Protein AF-A0A5N9IFV4-F1 (afdb_monomer_lite)

Foldseek 3Di:
DDADDDADDAEAEDAAEYEYEDYAEYEYQHEYEYEAYAEYEYQHEYEYEHYAEYEYQDEYEYENYQEYEYCHYYYYNDDHDYDNDQWDWDDPDVQWIWIDGNPDTDTTRGDDDDDDDD

Secondary structure (DSSP, 8-state):
--EEEESS-SEEEESSEEEESSSSEEEESSEEEESSSSEEEESSEEEESSSSEEEESSEEEESS-SEEEESSEEEESS---EEE-SEEEEEEETTEEEEEESS-EEEEE-S---PPP-

Sequence (118 aa):
MSTSYHANGKTMWSLDKAYHNNGKTAWSLGKAYHSNGKTAWSLGKAYHPNGKTAWSLGKAYHANGKTAYSLGKGYHDNGRSMGSIDSIELQLGEGIRLVCGKFDQALYVYGKSVLGSA

Radius of gyration: 14.16 Å; chains: 1; bounding box: 45×24×32 Å

Structure (mmCIF, N/CA/C/O backbone):
data_AF-A0A5N9IFV4-F1
#
_entry.id   AF-A0A5N9IFV4-F1
#
loop_
_atom_site.group_PDB
_atom_site.id
_atom_site.type_symbol
_atom_site.label_atom_id
_atom_site.label_alt_id
_atom_site.label_comp_id
_atom_site.label_asym_id
_atom_site.label_entity_id
_atom_site.label_seq_id
_atom_site.pdbx_PDB_ins_code
_atom_site.Cartn_x
_atom_site.Cartn_y
_atom_site.Cartn_z
_atom_site.occupancy
_atom_site.B_iso_or_equiv
_atom_site.auth_seq_id
_atom_site.auth_comp_id
_atom_site.auth_asym_id
_atom_site.auth_atom_id
_atom_site.pdbx_PDB_model_num
ATOM 1 N N . MET A 1 1 ? -15.353 -9.522 -6.386 1.00 52.84 1 MET A N 1
ATOM 2 C CA . MET A 1 1 ? -14.091 -8.933 -5.880 1.00 52.84 1 MET A CA 1
ATOM 3 C C . MET A 1 1 ? -13.929 -7.552 -6.499 1.00 52.84 1 MET A C 1
ATOM 5 O O . MET A 1 1 ? -14.059 -7.447 -7.713 1.00 52.84 1 MET A O 1
ATOM 9 N N . SER A 1 2 ? -13.729 -6.501 -5.700 1.00 68.50 2 SER A N 1
ATOM 10 C CA . SER A 1 2 ? -13.628 -5.120 -6.192 1.00 68.50 2 SER A CA 1
ATOM 11 C C . SER A 1 2 ? -12.203 -4.810 -6.655 1.00 68.50 2 SER A C 1
ATOM 13 O O . SER A 1 2 ? -11.268 -4.722 -5.864 1.00 68.50 2 SER A O 1
ATOM 15 N N . THR A 1 3 ? -12.019 -4.656 -7.964 1.00 75.00 3 THR A N 1
ATOM 16 C CA . THR A 1 3 ? -10.777 -4.115 -8.524 1.00 75.00 3 THR A CA 1
ATOM 17 C C . THR A 1 3 ? -11.047 -2.692 -8.985 1.00 75.00 3 THR A C 1
ATOM 19 O O . THR A 1 3 ? -11.954 -2.471 -9.782 1.00 75.00 3 THR A O 1
ATOM 22 N N . SER A 1 4 ? -10.258 -1.742 -8.491 1.00 75.38 4 SER A N 1
ATOM 23 C CA . SER A 1 4 ? -10.374 -0.332 -8.857 1.00 75.38 4 SER A CA 1
ATOM 24 C C . SER A 1 4 ? -9.193 0.064 -9.735 1.00 75.38 4 SER A C 1
ATOM 26 O O . SER A 1 4 ? -8.035 -0.153 -9.367 1.00 75.38 4 SER A O 1
ATOM 28 N N . TYR A 1 5 ? -9.495 0.672 -10.882 1.00 73.06 5 TYR A N 1
ATOM 29 C CA . TYR A 1 5 ? -8.517 1.207 -11.824 1.00 73.06 5 TYR A CA 1
ATOM 30 C C . TYR A 1 5 ? -8.731 2.710 -11.971 1.00 73.06 5 TYR A C 1
ATOM 32 O O . TYR A 1 5 ? -9.824 3.153 -12.304 1.00 73.06 5 TYR A O 1
ATOM 40 N N . HIS A 1 6 ? -7.682 3.498 -11.755 1.00 66.62 6 HIS A N 1
ATOM 41 C CA . HIS A 1 6 ? -7.684 4.924 -12.063 1.00 66.62 6 HIS A CA 1
ATOM 42 C C . HIS A 1 6 ? -6.340 5.293 -12.664 1.00 66.62 6 HIS A C 1
ATOM 44 O O . HIS A 1 6 ? -5.272 5.023 -12.106 1.00 66.62 6 HIS A O 1
ATOM 50 N N . ALA A 1 7 ? -6.408 5.965 -13.807 1.00 59.09 7 ALA A N 1
ATOM 51 C CA . ALA A 1 7 ? -5.231 6.529 -14.437 1.00 59.09 7 ALA A CA 1
ATOM 52 C C . ALA A 1 7 ? -4.733 7.762 -13.665 1.00 59.09 7 ALA A C 1
ATOM 54 O O . ALA A 1 7 ? -3.533 7.874 -13.419 1.00 59.09 7 ALA A O 1
ATOM 55 N N . ASN A 1 8 ? -5.659 8.630 -13.230 1.00 58.53 8 ASN A N 1
ATOM 56 C CA . ASN A 1 8 ? -5.385 9.965 -12.692 1.00 58.53 8 ASN A CA 1
ATOM 57 C C . ASN A 1 8 ? -6.207 10.227 -11.411 1.00 58.53 8 ASN A C 1
ATOM 59 O O . ASN A 1 8 ? -7.362 9.813 -11.327 1.00 58.53 8 ASN A O 1
ATOM 63 N N . GLY A 1 9 ? -5.629 10.925 -10.425 1.00 64.69 9 GLY A N 1
ATOM 64 C CA . GLY A 1 9 ? -6.282 11.240 -9.144 1.00 64.69 9 GLY A CA 1
ATOM 65 C C . GLY A 1 9 ? -5.279 11.487 -8.012 1.00 64.69 9 GLY A C 1
ATOM 66 O O . GLY A 1 9 ? -4.084 11.248 -8.166 1.00 64.69 9 GLY A O 1
ATOM 67 N N . LYS A 1 10 ? -5.718 11.994 -6.851 1.00 72.19 10 LYS A N 1
ATOM 68 C CA . LYS A 1 10 ? -4.819 12.117 -5.682 1.00 72.19 10 LYS A CA 1
ATOM 69 C C . LYS A 1 10 ? -4.672 10.778 -4.953 1.00 72.19 10 LYS A C 1
ATOM 71 O O . LYS A 1 10 ? -3.540 10.360 -4.709 1.00 72.19 10 LYS A O 1
ATOM 76 N N . THR A 1 11 ? -5.784 10.103 -4.677 1.00 74.12 11 THR A N 1
ATOM 77 C CA . THR A 1 11 ? -5.832 8.902 -3.833 1.00 74.12 11 THR A CA 1
ATOM 78 C C . THR A 1 11 ? -6.752 7.855 -4.448 1.00 74.12 11 THR A C 1
ATOM 80 O O . THR A 1 11 ? -7.823 8.197 -4.939 1.00 74.12 11 THR A O 1
ATOM 83 N N . MET A 1 12 ? -6.345 6.589 -4.375 1.00 76.81 12 MET A N 1
ATOM 84 C CA . MET A 1 12 ? -7.159 5.425 -4.716 1.00 76.81 12 MET A CA 1
ATOM 85 C C . MET A 1 12 ? -7.271 4.477 -3.525 1.00 76.81 12 MET A C 1
ATOM 87 O O . MET A 1 12 ? -6.280 4.236 -2.834 1.00 76.81 12 MET A O 1
ATOM 91 N N . TRP A 1 13 ? -8.449 3.872 -3.367 1.00 78.69 13 TRP A N 1
ATOM 92 C CA . TRP A 1 13 ? -8.735 2.868 -2.350 1.00 78.69 13 TRP A CA 1
ATOM 93 C C . TRP A 1 13 ? -9.498 1.676 -2.943 1.00 78.69 13 TRP A C 1
ATOM 95 O O . TRP A 1 13 ? -10.374 1.852 -3.793 1.00 78.69 13 TRP A O 1
ATOM 105 N N . SER A 1 14 ? -9.158 0.460 -2.513 1.00 81.38 14 SER A N 1
ATOM 106 C CA . SER A 1 14 ? -9.889 -0.761 -2.866 1.00 81.38 14 SER A CA 1
ATOM 107 C C . SER A 1 14 ? -9.736 -1.848 -1.807 1.00 81.38 14 SER A C 1
ATOM 109 O O . SER A 1 14 ? -8.663 -2.018 -1.230 1.00 81.38 14 SER A O 1
ATOM 111 N N . LEU A 1 15 ? -10.776 -2.652 -1.597 1.00 78.94 15 LEU A N 1
ATOM 112 C CA . LEU A 1 15 ? -10.709 -3.794 -0.686 1.00 78.94 15 LEU A CA 1
ATOM 113 C C . LEU A 1 15 ? -9.846 -4.938 -1.239 1.00 78.94 15 LEU A C 1
ATOM 115 O O . LEU A 1 15 ? -9.141 -5.569 -0.465 1.00 78.94 15 LEU A O 1
ATOM 119 N N . ASP A 1 16 ? -9.837 -5.196 -2.549 1.00 84.12 16 ASP A N 1
ATOM 120 C CA . ASP A 1 16 ? -9.062 -6.314 -3.118 1.00 84.12 16 ASP A CA 1
ATOM 121 C C . ASP A 1 16 ? -7.849 -5.832 -3.915 1.00 84.12 16 ASP A C 1
ATOM 123 O O . ASP A 1 16 ? -6.710 -6.156 -3.578 1.00 84.12 16 ASP A O 1
ATOM 127 N N . LYS A 1 17 ? -8.064 -5.033 -4.963 1.00 84.69 17 LYS A N 1
ATOM 128 C CA . LYS A 1 17 ? -6.969 -4.561 -5.820 1.00 84.69 17 LYS A CA 1
ATOM 129 C C . LYS A 1 17 ? -7.119 -3.096 -6.189 1.00 84.69 17 LYS A C 1
ATOM 131 O O . LYS A 1 17 ? -8.173 -2.677 -6.670 1.00 84.69 17 LYS A O 1
ATOM 136 N N . ALA A 1 18 ? -6.039 -2.346 -6.014 1.00 82.25 18 ALA A N 1
ATOM 137 C CA . ALA A 1 18 ? -5.914 -0.952 -6.418 1.00 82.25 18 ALA A CA 1
ATOM 138 C C . ALA A 1 18 ? -4.806 -0.816 -7.469 1.00 82.25 18 ALA A C 1
ATOM 140 O O . ALA A 1 18 ? -3.646 -1.105 -7.174 1.00 82.25 18 ALA A O 1
ATOM 141 N N . TYR A 1 19 ? -5.156 -0.366 -8.675 1.00 81.62 19 TYR A N 1
ATOM 142 C CA . TYR A 1 19 ? -4.214 -0.081 -9.759 1.00 81.62 19 TYR A CA 1
ATOM 143 C C . TYR A 1 19 ? -4.217 1.407 -10.094 1.00 81.62 19 TYR A C 1
ATOM 145 O O . TYR A 1 19 ? -5.185 1.928 -10.654 1.00 81.62 19 TYR A O 1
ATOM 153 N N . HIS A 1 20 ? -3.114 2.085 -9.780 1.00 76.44 20 HIS A N 1
ATOM 154 C CA . HIS A 1 20 ? -3.015 3.536 -9.896 1.00 76.44 20 HIS A CA 1
ATOM 155 C C . HIS A 1 20 ? -1.793 3.960 -10.709 1.00 76.44 20 HIS A C 1
ATOM 157 O O . HIS A 1 20 ? -0.650 3.778 -10.288 1.00 76.44 20 HIS A O 1
ATOM 163 N N . ASN A 1 21 ? -2.004 4.545 -11.885 1.00 69.31 21 ASN A N 1
ATOM 164 C CA . ASN A 1 21 ? -0.878 4.863 -12.763 1.00 69.31 21 ASN A CA 1
ATOM 165 C C . ASN A 1 21 ? -0.176 6.171 -12.376 1.00 69.31 21 ASN A C 1
ATOM 167 O O . ASN A 1 21 ? 1.012 6.122 -12.063 1.00 69.31 21 ASN A O 1
ATOM 171 N N . ASN A 1 22 ? -0.888 7.303 -12.318 1.00 69.25 22 ASN A N 1
ATOM 172 C CA . ASN A 1 22 ? -0.276 8.638 -12.192 1.00 69.25 22 ASN A CA 1
ATOM 173 C C . ASN A 1 22 ? -0.750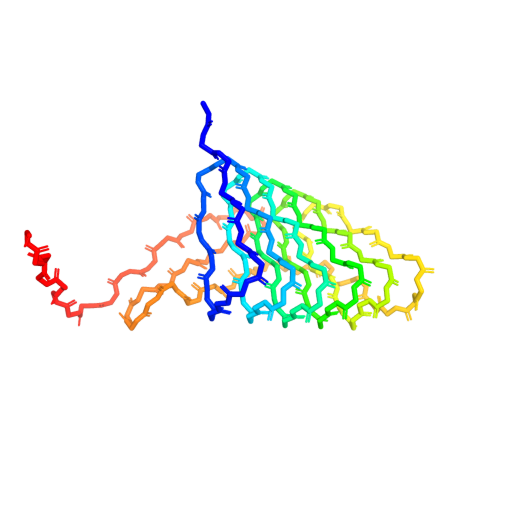 9.470 -10.988 1.00 69.25 22 ASN A C 1
ATOM 175 O O . ASN A 1 22 ? -0.595 10.691 -10.988 1.00 69.25 22 ASN A O 1
ATOM 179 N N . GLY A 1 23 ? -1.339 8.866 -9.957 1.00 68.25 23 GLY A N 1
ATOM 180 C CA . GLY A 1 23 ? -1.724 9.639 -8.776 1.00 68.25 23 GLY A CA 1
ATOM 181 C C . GLY A 1 23 ? -0.716 9.623 -7.631 1.00 68.25 23 GLY A C 1
ATOM 182 O O . GLY A 1 23 ? 0.415 9.170 -7.783 1.00 68.25 23 GLY A O 1
ATOM 183 N N . LYS A 1 24 ? -1.086 10.187 -6.472 1.00 75.38 24 LYS A N 1
ATOM 184 C CA . LYS A 1 24 ? -0.153 10.312 -5.335 1.00 75.38 24 LYS A CA 1
ATOM 185 C C . LYS A 1 24 ? -0.113 9.049 -4.478 1.00 75.38 24 LYS A C 1
ATOM 187 O O . LYS A 1 24 ? 0.989 8.627 -4.126 1.00 75.38 24 LYS A O 1
ATOM 192 N N . THR A 1 25 ? -1.275 8.467 -4.176 1.00 78.44 25 THR A N 1
ATOM 193 C CA . THR A 1 25 ? -1.410 7.353 -3.227 1.00 78.44 25 THR A CA 1
ATOM 194 C C . THR A 1 25 ? -2.337 6.264 -3.763 1.00 78.44 25 THR A C 1
ATOM 196 O O . THR A 1 25 ? -3.431 6.571 -4.231 1.00 78.44 25 THR A O 1
ATOM 199 N N . ALA A 1 26 ? -1.932 4.998 -3.648 1.00 80.56 26 ALA A N 1
ATOM 200 C CA . ALA A 1 26 ? -2.795 3.835 -3.862 1.00 80.56 26 ALA A CA 1
ATOM 201 C C . ALA A 1 26 ? -2.828 2.967 -2.607 1.00 80.56 26 ALA A C 1
ATOM 203 O O . ALA A 1 26 ? -1.773 2.646 -2.059 1.00 80.56 26 ALA A O 1
ATOM 204 N N . TRP A 1 27 ? -4.024 2.576 -2.180 1.00 82.06 27 TRP A N 1
ATOM 205 C CA . TRP A 1 27 ? -4.248 1.782 -0.980 1.00 82.06 27 TRP A CA 1
ATOM 206 C C . TRP A 1 27 ? -5.101 0.558 -1.293 1.00 82.06 27 TRP A C 1
ATOM 208 O O . TRP A 1 27 ? -6.127 0.674 -1.969 1.00 82.06 27 TRP A O 1
ATOM 218 N N . SER A 1 28 ? -4.708 -0.610 -0.778 1.00 82.81 28 SER A N 1
ATOM 219 C CA . SER A 1 28 ? -5.564 -1.795 -0.827 1.00 82.81 28 SER A CA 1
ATOM 220 C C . SER A 1 28 ? -5.333 -2.802 0.294 1.00 82.81 28 SER A C 1
ATOM 222 O O . SER A 1 28 ? -4.186 -3.087 0.626 1.00 82.81 28 SER A O 1
ATOM 224 N N . LEU A 1 29 ? -6.384 -3.444 0.815 1.00 80.50 29 LEU A N 1
ATOM 225 C CA . LEU A 1 29 ? -6.188 -4.574 1.737 1.00 80.50 29 LEU A CA 1
ATOM 226 C C . LEU A 1 29 ? -5.503 -5.761 1.029 1.00 80.50 29 LEU A C 1
ATOM 228 O O . LEU A 1 29 ? -4.638 -6.403 1.615 1.00 80.50 29 LEU A O 1
ATOM 232 N N . GLY A 1 30 ? -5.812 -6.027 -0.243 1.00 84.94 30 GLY A N 1
ATOM 233 C CA . GLY A 1 30 ? -5.232 -7.149 -0.987 1.00 84.94 30 GLY A CA 1
ATOM 234 C C . GLY A 1 30 ? -3.928 -6.809 -1.710 1.00 84.94 30 GLY A C 1
ATOM 235 O O . GLY A 1 30 ? -2.851 -7.270 -1.322 1.00 84.94 30 GLY A O 1
ATOM 236 N N . LYS A 1 31 ? -4.012 -6.053 -2.809 1.00 86.00 31 LYS A N 1
ATOM 237 C CA . LYS A 1 31 ? -2.849 -5.662 -3.619 1.00 86.00 31 LYS A CA 1
ATOM 238 C C . LYS A 1 31 ? -2.938 -4.216 -4.078 1.00 86.00 31 LYS A C 1
ATOM 240 O O . LYS A 1 31 ? -3.908 -3.817 -4.717 1.00 86.00 31 LYS A O 1
ATOM 245 N N . ALA A 1 32 ? -1.876 -3.458 -3.843 1.00 83.38 32 ALA A N 1
ATOM 246 C CA . ALA A 1 32 ? -1.706 -2.127 -4.407 1.00 83.38 32 ALA A CA 1
ATOM 247 C C . ALA A 1 32 ? -0.606 -2.149 -5.468 1.00 83.38 32 ALA A C 1
ATOM 249 O O . ALA A 1 32 ? 0.551 -2.447 -5.175 1.00 83.38 32 ALA A O 1
ATOM 250 N N . TYR A 1 33 ? -0.968 -1.818 -6.701 1.00 81.88 33 TYR A N 1
ATOM 251 C CA . TYR A 1 33 ? -0.044 -1.618 -7.806 1.00 81.88 33 TYR A CA 1
ATOM 252 C C . TYR A 1 33 ? -0.039 -0.144 -8.179 1.00 81.88 33 TYR A C 1
ATOM 254 O O . TYR A 1 33 ? -1.094 0.443 -8.437 1.00 81.88 33 TYR A O 1
ATOM 262 N N . HIS A 1 34 ? 1.143 0.462 -8.223 1.00 76.62 34 HIS A N 1
ATOM 263 C CA . HIS A 1 34 ? 1.230 1.882 -8.513 1.00 76.62 34 HIS A CA 1
ATOM 264 C C . HIS A 1 34 ? 2.417 2.212 -9.415 1.00 76.62 34 HIS A C 1
ATOM 266 O O . HIS A 1 34 ? 3.552 2.019 -9.021 1.00 76.62 34 HIS A O 1
ATOM 272 N N . SER A 1 35 ? 2.177 2.753 -10.611 1.00 72.50 35 SER A N 1
ATOM 273 C CA . SER A 1 35 ? 3.236 2.902 -11.626 1.00 72.50 35 SER A CA 1
ATOM 274 C C . SER A 1 35 ? 4.174 4.088 -11.373 1.00 72.50 35 SER A C 1
ATOM 276 O O . SER A 1 35 ? 5.372 3.879 -11.213 1.00 72.50 35 SER A O 1
ATOM 278 N N . ASN A 1 36 ? 3.637 5.314 -11.278 1.00 72.19 36 ASN A N 1
ATOM 279 C CA . ASN A 1 36 ? 4.410 6.570 -11.261 1.00 72.19 36 ASN A CA 1
ATOM 280 C C . ASN A 1 36 ? 4.049 7.520 -10.097 1.00 72.19 36 ASN A C 1
ATOM 282 O O . ASN A 1 36 ? 4.197 8.736 -10.206 1.00 72.19 36 ASN A O 1
ATOM 286 N N . GLY A 1 37 ? 3.525 7.007 -8.982 1.00 69.12 37 GLY A N 1
ATOM 287 C CA . GLY A 1 37 ? 3.112 7.857 -7.857 1.00 69.12 37 GLY A CA 1
ATOM 288 C C . GLY A 1 37 ? 4.088 7.949 -6.711 1.00 69.12 37 GLY A C 1
ATOM 289 O O . GLY A 1 37 ? 5.218 7.476 -6.760 1.00 69.12 37 GLY A O 1
ATOM 290 N N . LYS A 1 38 ? 3.633 8.563 -5.620 1.00 74.06 38 LYS A N 1
ATOM 291 C CA . LYS A 1 38 ? 4.470 8.734 -4.431 1.00 74.06 38 LYS A CA 1
ATOM 292 C C . LYS A 1 38 ? 4.422 7.503 -3.535 1.00 74.06 38 LYS A C 1
ATOM 294 O O . LYS A 1 38 ? 5.490 7.040 -3.149 1.00 74.06 38 LYS A O 1
ATOM 299 N N . THR A 1 39 ? 3.234 6.952 -3.281 1.00 77.69 39 THR A N 1
ATOM 300 C CA . THR A 1 39 ? 3.049 5.918 -2.255 1.00 77.69 39 THR A CA 1
ATOM 301 C C . THR A 1 39 ? 2.117 4.796 -2.715 1.00 77.69 39 THR A C 1
ATOM 303 O O . THR A 1 39 ? 0.991 5.055 -3.137 1.00 77.69 39 THR A O 1
ATOM 306 N N . ALA A 1 40 ? 2.560 3.545 -2.584 1.00 80.50 40 ALA A N 1
ATOM 307 C CA . ALA A 1 40 ? 1.706 2.357 -2.654 1.00 80.50 40 ALA A CA 1
ATOM 308 C C . ALA A 1 40 ? 1.620 1.712 -1.269 1.00 80.50 40 ALA A C 1
ATOM 310 O O . ALA A 1 40 ? 2.658 1.494 -0.650 1.00 80.50 40 ALA A O 1
ATOM 311 N N . TRP A 1 41 ? 0.420 1.392 -0.789 1.00 81.31 41 TRP A N 1
ATOM 312 C CA . TRP A 1 41 ? 0.229 0.718 0.494 1.00 81.31 41 TRP A CA 1
ATOM 313 C C . TRP A 1 41 ? -0.690 -0.488 0.361 1.00 81.31 41 TRP A C 1
ATOM 315 O O . TRP A 1 41 ? -1.761 -0.393 -0.244 1.00 81.31 41 TRP A O 1
ATOM 325 N N . SER A 1 42 ? -0.294 -1.612 0.958 1.00 83.12 42 SER A N 1
ATOM 326 C CA . SER A 1 42 ? -1.160 -2.779 1.039 1.00 83.12 42 SER A CA 1
ATOM 327 C C . SER A 1 42 ? -0.985 -3.618 2.299 1.00 83.12 42 SER A C 1
ATOM 329 O O . SER A 1 42 ? 0.125 -3.759 2.799 1.00 83.12 42 SER A O 1
ATOM 331 N N . LEU A 1 43 ? -2.047 -4.268 2.787 1.00 81.06 43 LEU A N 1
ATOM 332 C CA . LEU A 1 43 ? -1.849 -5.332 3.781 1.00 81.06 43 LEU A CA 1
ATOM 333 C C . LEU A 1 43 ? -1.205 -6.566 3.127 1.00 81.06 43 LEU A C 1
ATOM 335 O O . LEU A 1 43 ? -0.268 -7.137 3.679 1.00 81.06 43 LEU A O 1
ATOM 339 N N . GLY A 1 44 ? -1.629 -6.945 1.920 1.00 84.12 44 GLY A N 1
ATOM 340 C CA . GLY A 1 44 ? -1.105 -8.118 1.221 1.00 84.12 44 GLY A CA 1
ATOM 341 C C . GLY A 1 44 ? 0.181 -7.862 0.435 1.00 84.12 44 GLY A C 1
ATOM 342 O O . GLY A 1 44 ? 1.247 -8.357 0.813 1.00 84.12 44 GLY A O 1
ATOM 343 N N . LYS A 1 45 ? 0.085 -7.165 -0.705 1.00 85.12 45 LYS A N 1
ATOM 344 C CA . LYS A 1 45 ? 1.247 -6.881 -1.568 1.00 85.12 45 LYS A CA 1
ATOM 345 C C . LYS A 1 45 ? 1.238 -5.465 -2.123 1.00 85.12 45 LYS A C 1
ATOM 347 O O . LYS A 1 45 ? 0.263 -5.057 -2.750 1.00 85.12 45 LYS A O 1
ATOM 352 N N . ALA A 1 46 ? 2.359 -4.766 -2.001 1.00 83.69 46 ALA A N 1
ATOM 353 C CA . ALA A 1 46 ? 2.584 -3.486 -2.664 1.00 83.69 46 ALA A CA 1
ATOM 354 C C . ALA A 1 46 ? 3.626 -3.627 -3.777 1.00 83.69 46 ALA A C 1
ATOM 356 O O . ALA A 1 46 ? 4.717 -4.140 -3.542 1.00 83.69 46 ALA A O 1
ATOM 357 N N . TYR A 1 47 ? 3.293 -3.168 -4.983 1.00 81.69 47 TYR A N 1
ATOM 358 C CA . TYR A 1 47 ? 4.177 -3.190 -6.148 1.00 81.69 47 TYR A CA 1
ATOM 359 C C . TYR A 1 47 ? 4.346 -1.785 -6.725 1.00 81.69 47 TYR A C 1
ATOM 361 O O . TYR A 1 47 ? 3.360 -1.093 -7.001 1.00 81.69 47 TYR A O 1
ATOM 369 N N . HIS A 1 48 ? 5.601 -1.375 -6.923 1.00 75.25 48 HIS A N 1
ATOM 370 C CA . HIS A 1 48 ? 5.943 -0.001 -7.289 1.00 75.25 48 HIS A CA 1
ATOM 371 C C . HIS A 1 48 ? 7.089 0.067 -8.313 1.00 75.25 48 HIS A C 1
ATOM 373 O O . HIS A 1 48 ? 8.252 0.001 -7.931 1.00 75.25 48 HIS A O 1
ATOM 379 N N . PRO A 1 49 ? 6.822 0.208 -9.623 1.00 72.00 49 PRO A N 1
ATOM 380 C CA . PRO A 1 49 ? 7.868 0.298 -10.634 1.00 72.00 49 PRO A CA 1
ATOM 381 C C . PRO A 1 49 ? 8.687 1.590 -10.527 1.00 72.00 49 PRO A C 1
ATOM 383 O O . PRO A 1 49 ? 9.901 1.497 -10.439 1.00 72.00 49 PRO A O 1
ATOM 386 N N . ASN A 1 50 ? 8.065 2.779 -10.501 1.00 71.38 50 ASN A N 1
ATOM 387 C CA . ASN A 1 50 ? 8.781 4.067 -10.612 1.00 71.38 50 ASN A CA 1
ATOM 388 C C . ASN A 1 50 ? 8.430 5.088 -9.523 1.00 71.38 50 ASN A C 1
ATOM 390 O O . ASN A 1 50 ? 8.686 6.284 -9.679 1.00 71.38 50 ASN A O 1
A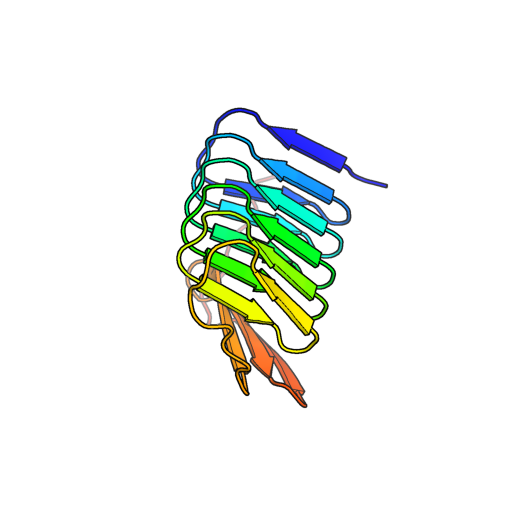TOM 394 N N . GLY A 1 51 ? 7.787 4.667 -8.440 1.00 66.94 51 GLY A N 1
ATOM 395 C CA . GLY A 1 51 ? 7.360 5.606 -7.416 1.00 66.94 51 GLY A CA 1
ATOM 396 C C . GLY A 1 51 ? 8.305 5.709 -6.219 1.00 66.94 51 GLY A C 1
ATOM 397 O O . GLY A 1 51 ? 9.343 5.062 -6.159 1.00 66.94 51 GLY A O 1
ATOM 398 N N . LYS A 1 52 ? 8.002 6.587 -5.257 1.00 72.56 52 LYS A N 1
ATOM 399 C CA . LYS A 1 52 ? 8.945 6.867 -4.157 1.00 72.56 52 LYS A CA 1
ATOM 400 C C . LYS A 1 52 ? 8.959 5.778 -3.085 1.00 72.56 52 LYS A C 1
ATOM 402 O O . LYS A 1 52 ? 10.048 5.369 -2.688 1.00 72.56 52 LYS A O 1
ATOM 407 N N . THR A 1 53 ? 7.791 5.338 -2.618 1.00 75.56 53 THR A N 1
ATOM 408 C CA . THR A 1 53 ? 7.698 4.431 -1.469 1.00 75.56 53 THR A CA 1
ATOM 409 C C . THR A 1 53 ? 6.618 3.361 -1.631 1.00 75.56 53 THR A C 1
ATOM 411 O O . THR A 1 53 ? 5.462 3.677 -1.919 1.00 75.56 53 THR A O 1
ATOM 414 N N . ALA A 1 54 ? 6.980 2.103 -1.371 1.00 76.50 54 ALA A N 1
ATOM 415 C CA . ALA A 1 54 ? 6.056 0.972 -1.296 1.00 76.50 54 ALA A CA 1
ATOM 416 C C . ALA A 1 54 ? 5.985 0.423 0.135 1.00 76.50 54 ALA A C 1
ATOM 418 O O . ALA A 1 54 ? 7.016 0.149 0.741 1.00 76.50 54 ALA A O 1
ATOM 419 N N . TRP A 1 55 ? 4.779 0.231 0.659 1.00 79.00 55 TRP A N 1
ATOM 420 C CA . TRP A 1 55 ? 4.536 -0.283 2.006 1.00 79.00 55 TRP A CA 1
ATOM 421 C C . TRP A 1 55 ? 3.670 -1.528 1.947 1.00 79.00 55 TRP A C 1
ATOM 423 O O . TRP A 1 55 ? 2.588 -1.499 1.358 1.00 79.00 55 TRP A O 1
ATOM 433 N N . SER A 1 56 ? 4.111 -2.602 2.592 1.00 79.25 56 SER A N 1
ATOM 434 C CA . SER A 1 56 ? 3.303 -3.806 2.723 1.00 79.25 56 SER A CA 1
ATOM 435 C C . SER A 1 56 ? 3.405 -4.433 4.106 1.00 79.25 56 SER A C 1
ATOM 437 O O . SER A 1 56 ? 4.477 -4.436 4.696 1.00 79.25 56 SER A O 1
ATOM 439 N N . LEU A 1 57 ? 2.338 -5.060 4.604 1.00 78.06 57 LEU A N 1
ATOM 440 C CA . LEU A 1 57 ? 2.523 -6.011 5.710 1.00 78.06 57 LEU A CA 1
ATOM 441 C C . LEU A 1 57 ? 3.060 -7.351 5.200 1.00 78.06 57 LEU A C 1
ATOM 443 O O . LEU A 1 57 ? 3.962 -7.922 5.798 1.00 78.06 57 LEU A O 1
ATOM 447 N N . GLY A 1 58 ? 2.555 -7.832 4.063 1.00 78.69 58 GLY A N 1
ATOM 448 C CA . GLY A 1 58 ? 3.010 -9.077 3.447 1.00 78.69 58 GLY A CA 1
ATOM 449 C C . GLY A 1 58 ? 4.281 -8.940 2.607 1.00 78.69 58 GLY A C 1
ATOM 450 O O . GLY A 1 58 ? 5.347 -9.415 3.006 1.00 78.69 58 GLY A O 1
ATOM 451 N N . LYS A 1 59 ? 4.162 -8.390 1.391 1.00 79.88 59 LYS A N 1
ATOM 452 C CA . LYS A 1 59 ? 5.301 -8.254 0.469 1.00 79.88 59 LYS A CA 1
ATOM 453 C C . LYS A 1 59 ? 5.354 -6.904 -0.226 1.00 79.88 59 LYS A C 1
ATOM 455 O O . LYS A 1 59 ? 4.409 -6.532 -0.918 1.00 79.88 59 LYS A O 1
ATOM 460 N N . ALA A 1 60 ? 6.491 -6.227 -0.136 1.00 78.69 60 ALA A N 1
ATOM 461 C CA . ALA A 1 60 ? 6.735 -4.994 -0.875 1.00 78.69 60 ALA A CA 1
ATOM 462 C C . ALA A 1 60 ? 7.749 -5.233 -2.003 1.00 78.69 60 ALA A C 1
ATOM 464 O O . ALA A 1 60 ? 8.792 -5.837 -1.785 1.00 78.69 60 ALA A O 1
ATOM 465 N N . TYR A 1 61 ? 7.452 -4.772 -3.213 1.00 78.00 61 TYR A N 1
ATOM 466 C CA . TYR A 1 61 ? 8.374 -4.815 -4.347 1.00 78.00 61 TYR A CA 1
ATOM 467 C C . TYR A 1 61 ? 8.532 -3.424 -4.956 1.00 78.00 61 TYR A C 1
ATOM 469 O O . TYR A 1 61 ? 7.534 -2.712 -5.134 1.00 78.00 61 TYR A O 1
ATOM 477 N N . HIS A 1 62 ? 9.755 -3.086 -5.372 1.00 74.06 62 HIS A N 1
ATOM 478 C CA . HIS A 1 62 ? 9.959 -1.995 -6.319 1.00 74.06 62 HIS A CA 1
ATOM 479 C C . HIS A 1 62 ? 11.060 -2.250 -7.356 1.00 74.06 62 HIS A C 1
ATOM 481 O O . HIS A 1 62 ? 12.065 -2.898 -7.061 1.00 74.06 62 HIS A O 1
ATOM 487 N N . ALA A 1 63 ? 10.925 -1.632 -8.532 1.00 70.69 63 ALA A N 1
ATOM 488 C CA . ALA A 1 63 ? 11.965 -1.654 -9.565 1.00 70.69 63 ALA A CA 1
ATOM 489 C C . ALA A 1 63 ? 12.925 -0.459 -9.406 1.00 70.69 63 ALA A C 1
ATOM 491 O O . ALA A 1 63 ? 14.045 -0.628 -8.943 1.00 70.69 63 ALA A O 1
ATOM 492 N N . ASN A 1 64 ? 12.446 0.762 -9.662 1.00 69.88 64 ASN A N 1
ATOM 493 C CA . ASN A 1 64 ? 13.179 2.039 -9.603 1.00 69.88 64 ASN A CA 1
ATOM 494 C C . ASN A 1 64 ? 12.809 2.903 -8.383 1.00 69.88 64 ASN A C 1
ATOM 496 O O . ASN A 1 64 ? 13.000 4.124 -8.387 1.00 69.88 64 ASN A O 1
ATOM 500 N N . GLY A 1 65 ? 12.201 2.299 -7.362 1.00 64.12 65 GLY A N 1
ATOM 501 C CA . GLY A 1 65 ? 11.710 3.030 -6.201 1.00 64.12 65 GLY A CA 1
ATOM 502 C C . GLY A 1 65 ? 12.814 3.545 -5.282 1.00 64.12 65 GLY A C 1
ATOM 503 O O . GLY A 1 65 ? 13.958 3.097 -5.339 1.00 64.12 65 GLY A O 1
ATOM 504 N N . LYS A 1 66 ? 12.482 4.517 -4.418 1.00 66.56 66 LYS A N 1
ATOM 505 C CA . LYS A 1 66 ? 13.446 4.995 -3.412 1.00 66.56 66 LYS A CA 1
ATOM 506 C C . LYS A 1 66 ? 13.489 4.107 -2.176 1.00 66.56 66 LYS A C 1
ATOM 508 O O . LYS A 1 66 ? 14.548 4.020 -1.561 1.00 66.56 66 LYS A O 1
ATOM 513 N N . THR A 1 67 ? 12.355 3.539 -1.771 1.00 70.38 67 THR A N 1
ATOM 514 C CA . THR A 1 67 ? 12.267 2.732 -0.550 1.00 70.38 67 THR A CA 1
ATOM 515 C C . THR A 1 67 ? 11.104 1.751 -0.624 1.00 70.38 67 THR A C 1
ATOM 517 O O . THR A 1 67 ? 10.018 2.110 -1.085 1.00 70.38 67 THR A O 1
ATOM 520 N N . ALA A 1 68 ? 11.300 0.527 -0.135 1.00 70.06 68 ALA A N 1
ATOM 521 C CA . ALA A 1 68 ? 10.198 -0.381 0.162 1.00 70.06 68 ALA A CA 1
ATOM 522 C C . ALA A 1 68 ? 10.317 -0.903 1.588 1.00 70.06 68 ALA A C 1
ATOM 524 O O . ALA A 1 68 ? 11.393 -1.266 2.065 1.00 70.06 68 ALA A O 1
ATOM 525 N N . TYR A 1 69 ? 9.171 -0.931 2.243 1.00 74.25 69 TYR A N 1
ATOM 526 C CA . TYR A 1 69 ? 9.022 -1.313 3.626 1.00 74.25 69 TYR A CA 1
ATOM 527 C C . TYR A 1 69 ? 8.054 -2.475 3.705 1.00 74.25 69 TYR A C 1
ATOM 529 O O . TYR A 1 69 ? 6.944 -2.417 3.165 1.00 74.25 69 TYR A O 1
ATOM 537 N N . SER A 1 70 ? 8.491 -3.538 4.367 1.00 73.56 70 SER A N 1
ATOM 538 C CA . SER A 1 70 ? 7.685 -4.731 4.548 1.00 73.56 70 SER A CA 1
ATOM 539 C C . SER A 1 70 ? 7.832 -5.262 5.965 1.00 73.56 70 SER A C 1
ATOM 541 O O . SER A 1 70 ? 8.957 -5.387 6.438 1.00 73.56 70 SER A O 1
ATOM 543 N N . LEU A 1 71 ? 6.720 -5.639 6.608 1.00 73.00 71 LEU A N 1
ATOM 544 C CA . LEU A 1 71 ? 6.785 -6.490 7.809 1.00 73.00 71 LEU A CA 1
ATOM 545 C C . LEU A 1 71 ? 7.127 -7.945 7.450 1.00 73.00 71 LEU A C 1
ATOM 547 O O . LEU A 1 71 ? 7.733 -8.656 8.244 1.00 73.00 71 LEU A O 1
ATOM 551 N N . GLY A 1 72 ? 6.749 -8.386 6.245 1.00 74.19 72 GLY A N 1
ATOM 552 C CA . GLY A 1 72 ? 7.136 -9.679 5.680 1.00 74.19 72 GLY A CA 1
ATOM 553 C C . GLY A 1 72 ? 8.397 -9.612 4.811 1.00 74.19 72 GLY A C 1
ATOM 554 O O . GLY A 1 72 ? 9.506 -9.490 5.317 1.00 74.19 72 GLY A O 1
ATOM 555 N N . LYS A 1 73 ? 8.247 -9.740 3.485 1.00 71.12 73 LYS A N 1
ATOM 556 C CA . LYS A 1 73 ? 9.380 -9.810 2.536 1.00 71.12 73 LYS A CA 1
ATOM 557 C C . LYS A 1 73 ? 9.418 -8.604 1.599 1.00 71.12 73 LYS A C 1
ATOM 559 O O . LYS A 1 73 ? 8.439 -8.352 0.901 1.00 71.12 73 LYS A O 1
ATOM 564 N N . GLY A 1 74 ? 10.552 -7.917 1.511 1.00 69.62 74 GLY A N 1
ATOM 565 C CA . GLY A 1 74 ? 10.785 -6.901 0.482 1.00 69.62 74 GLY A CA 1
ATOM 566 C C . GLY A 1 74 ? 11.666 -7.413 -0.666 1.00 69.62 74 GLY A C 1
ATOM 567 O O . GLY A 1 74 ? 12.487 -8.310 -0.480 1.00 69.62 74 GLY A O 1
ATOM 568 N N . TYR A 1 75 ? 11.470 -6.862 -1.862 1.00 71.12 75 TYR A N 1
ATOM 569 C CA . TYR A 1 75 ? 12.238 -7.177 -3.068 1.00 71.12 75 TYR A CA 1
ATOM 570 C C . TYR A 1 75 ? 12.551 -5.890 -3.838 1.00 71.12 75 TYR A C 1
ATOM 572 O O . TYR A 1 75 ? 11.682 -5.026 -3.984 1.00 71.12 75 TYR A O 1
ATOM 580 N N . HIS A 1 76 ? 13.779 -5.772 -4.344 1.00 70.00 76 HIS A N 1
ATOM 581 C CA . HIS A 1 76 ? 14.256 -4.574 -5.029 1.00 70.00 76 HIS A CA 1
ATOM 582 C C . HIS A 1 76 ? 15.155 -4.934 -6.203 1.00 70.00 76 HIS A C 1
ATOM 584 O O . HIS A 1 76 ? 16.172 -5.589 -5.988 1.00 70.00 76 HIS A O 1
ATOM 590 N N . ASP A 1 77 ? 14.830 -4.439 -7.397 1.00 65.19 77 ASP A N 1
ATOM 591 C CA . ASP A 1 77 ? 15.682 -4.683 -8.567 1.00 65.19 77 ASP A CA 1
ATOM 592 C C . ASP A 1 77 ? 16.853 -3.679 -8.643 1.00 65.19 77 ASP A C 1
ATOM 594 O O . ASP A 1 77 ? 17.944 -4.069 -9.043 1.00 65.19 77 ASP A O 1
ATOM 598 N N . ASN A 1 78 ? 16.694 -2.423 -8.173 1.00 57.09 78 ASN A N 1
ATOM 599 C CA . ASN A 1 78 ? 17.689 -1.351 -8.404 1.00 57.09 78 ASN A CA 1
ATOM 600 C C . ASN A 1 78 ? 18.205 -0.617 -7.136 1.00 57.09 78 ASN A C 1
ATOM 602 O O . ASN A 1 78 ? 18.507 0.576 -7.169 1.00 57.09 78 ASN A O 1
ATOM 606 N N . GLY A 1 79 ? 18.354 -1.325 -6.009 1.00 50.25 79 GLY A N 1
ATOM 607 C CA . GLY A 1 79 ? 19.371 -0.974 -4.998 1.00 50.25 79 GLY A CA 1
ATOM 608 C C . GLY A 1 79 ? 19.121 0.222 -4.063 1.00 50.25 79 GLY A C 1
ATOM 609 O O . GLY A 1 79 ? 20.038 1.006 -3.819 1.00 50.25 79 GLY A O 1
ATOM 610 N N . ARG A 1 80 ? 17.936 0.350 -3.454 1.00 50.44 80 ARG A N 1
ATOM 611 C CA . ARG A 1 80 ? 17.793 1.140 -2.214 1.00 50.44 80 ARG A CA 1
ATOM 612 C C . ARG A 1 80 ? 17.134 0.323 -1.117 1.00 50.44 80 ARG A C 1
ATOM 614 O O . ARG A 1 80 ? 16.350 -0.576 -1.392 1.00 50.44 80 ARG A O 1
ATOM 621 N N . SER A 1 81 ? 17.563 0.612 0.105 1.00 53.75 81 SER A N 1
ATOM 622 C CA . SER A 1 81 ? 17.403 -0.185 1.316 1.00 53.75 81 SER A CA 1
ATOM 623 C C . SER A 1 81 ? 15.991 -0.735 1.527 1.00 53.75 81 SER A C 1
ATOM 625 O O . SER A 1 81 ? 15.000 -0.005 1.486 1.00 53.75 81 SER A O 1
ATOM 627 N N . MET A 1 82 ? 15.947 -2.031 1.841 1.00 57.56 82 MET A N 1
ATOM 628 C CA . MET A 1 82 ? 14.783 -2.705 2.398 1.00 57.56 82 MET A CA 1
ATOM 629 C C . MET A 1 82 ? 14.763 -2.468 3.904 1.00 57.56 82 MET A C 1
ATOM 631 O O . MET A 1 82 ? 15.593 -3.012 4.632 1.00 57.56 82 MET A O 1
ATOM 635 N N . GLY A 1 83 ? 13.824 -1.657 4.379 1.00 58.25 83 GLY A N 1
ATOM 636 C CA . GLY A 1 83 ? 13.587 -1.535 5.811 1.00 58.25 83 GLY A CA 1
AT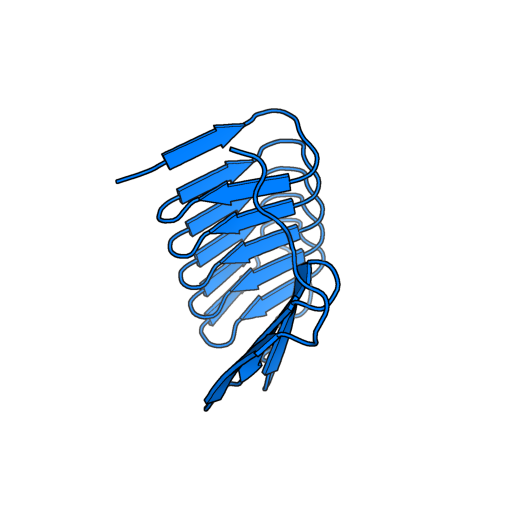OM 637 C C . GLY A 1 83 ? 12.693 -2.676 6.280 1.00 58.25 83 GLY A C 1
ATOM 638 O O . GLY A 1 83 ? 11.492 -2.647 6.007 1.00 58.25 83 GLY A O 1
ATOM 639 N N . SER A 1 84 ? 13.254 -3.655 6.996 1.00 62.19 84 SER A N 1
ATOM 640 C CA . SER A 1 84 ? 12.452 -4.377 7.989 1.00 62.19 84 SER A CA 1
ATOM 641 C C . SER A 1 84 ? 12.180 -3.385 9.108 1.00 62.19 84 SER A C 1
ATOM 643 O O . SER A 1 84 ? 13.111 -2.794 9.649 1.00 62.19 84 SER A O 1
ATOM 645 N N . ILE A 1 85 ? 10.914 -3.166 9.415 1.00 66.06 85 ILE A N 1
ATOM 646 C CA . ILE A 1 85 ? 10.480 -2.200 10.420 1.00 66.06 85 ILE A CA 1
ATOM 647 C C . ILE A 1 85 ? 9.642 -2.920 11.455 1.00 66.06 85 ILE A C 1
ATOM 649 O O . ILE A 1 85 ? 8.903 -3.842 11.122 1.00 66.06 85 ILE A O 1
ATOM 653 N N . ASP A 1 86 ? 9.769 -2.510 12.708 1.00 71.56 86 ASP A N 1
ATOM 654 C CA . ASP A 1 86 ? 9.009 -3.122 13.795 1.00 71.56 86 ASP A CA 1
ATOM 655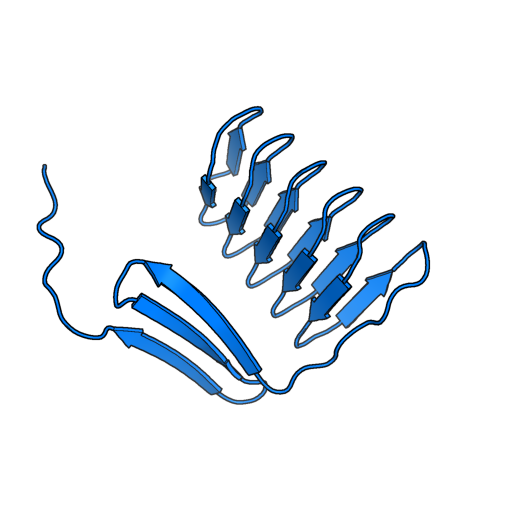 C C . ASP A 1 86 ? 7.565 -2.624 13.827 1.00 71.56 86 ASP A C 1
ATOM 657 O O . ASP A 1 86 ? 6.690 -3.326 14.331 1.00 71.56 86 ASP A O 1
ATOM 661 N N . SER A 1 87 ? 7.295 -1.449 13.249 1.00 71.25 87 SER A N 1
ATOM 662 C CA . SER A 1 87 ? 5.949 -0.916 13.078 1.00 71.25 87 SER A CA 1
ATOM 663 C C . SER A 1 87 ? 5.814 0.018 11.872 1.00 71.25 87 SER A C 1
ATOM 665 O O . SER A 1 87 ? 6.777 0.618 11.393 1.00 71.25 87 SER A O 1
ATOM 667 N N . ILE A 1 88 ? 4.587 0.117 11.363 1.00 69.81 88 ILE A N 1
ATOM 668 C CA . ILE A 1 88 ? 4.141 1.028 10.307 1.00 69.81 88 ILE A CA 1
ATOM 669 C C . ILE A 1 88 ? 2.986 1.838 10.863 1.00 69.81 88 ILE A C 1
ATOM 671 O O . ILE A 1 88 ? 1.994 1.251 11.273 1.00 69.81 88 ILE A O 1
ATOM 675 N N . GLU A 1 89 ? 3.056 3.161 10.793 1.00 72.62 89 GLU A N 1
ATOM 676 C CA . GLU A 1 89 ? 1.918 4.036 11.073 1.00 72.62 89 GLU A CA 1
ATOM 677 C C . GLU A 1 89 ? 1.413 4.664 9.771 1.00 72.62 89 GLU A C 1
ATOM 679 O O . GLU A 1 89 ? 2.165 5.289 9.022 1.00 72.62 89 GLU A O 1
ATOM 684 N N . LEU A 1 90 ? 0.128 4.483 9.483 1.00 66.44 90 LEU A N 1
ATOM 685 C CA . LEU A 1 90 ? -0.541 5.025 8.312 1.00 66.44 90 LEU A CA 1
ATOM 686 C C . LEU A 1 90 ? -1.661 5.965 8.745 1.00 66.44 90 LEU A C 1
ATOM 688 O O . LEU A 1 90 ? -2.648 5.541 9.341 1.00 66.44 90 LEU A O 1
ATOM 692 N N . GLN A 1 91 ? -1.555 7.233 8.365 1.00 70.56 91 GLN A N 1
ATOM 693 C CA . GLN A 1 91 ? -2.649 8.180 8.525 1.00 70.56 91 GLN A CA 1
ATOM 694 C C . GLN A 1 91 ? -3.704 7.954 7.431 1.00 70.56 91 GLN A C 1
ATOM 696 O O . GLN A 1 91 ? -3.437 8.148 6.245 1.00 70.56 91 GLN A O 1
ATOM 701 N N . LEU A 1 92 ? -4.900 7.528 7.838 1.00 65.50 92 LEU A N 1
ATOM 702 C CA . LEU A 1 92 ? -6.047 7.270 6.958 1.00 65.50 92 LEU A CA 1
ATOM 703 C C . LEU A 1 92 ? -6.978 8.485 6.832 1.00 65.50 92 LEU A C 1
ATOM 705 O O . LEU A 1 92 ? -7.789 8.554 5.914 1.00 65.50 92 LEU A O 1
ATOM 709 N N . GLY A 1 93 ? -6.844 9.447 7.740 1.00 66.19 93 GLY A N 1
ATOM 710 C CA . GLY A 1 93 ? -7.620 10.677 7.783 1.00 66.19 93 GLY A CA 1
ATOM 711 C C . GLY A 1 93 ? -7.159 11.563 8.932 1.00 66.19 93 GLY A C 1
ATOM 712 O O . GLY A 1 93 ? -6.256 11.206 9.695 1.00 66.19 93 GLY A O 1
ATOM 713 N N . GLU A 1 94 ? -7.762 12.737 9.067 1.00 74.12 94 GLU A N 1
ATOM 714 C CA . GLU A 1 94 ? -7.569 13.556 10.262 1.00 74.12 94 GLU A CA 1
ATOM 715 C C . GLU A 1 94 ? -8.092 12.776 11.480 1.00 74.12 94 GLU A C 1
ATOM 717 O O . GLU A 1 94 ? -9.221 12.296 11.477 1.00 74.12 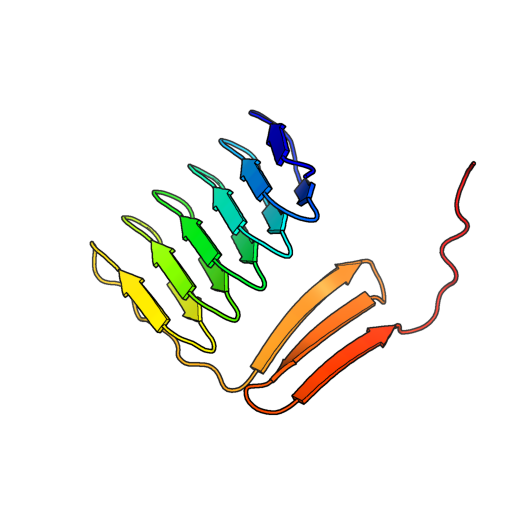94 GLU A O 1
ATOM 722 N N . GLY A 1 95 ? -7.231 12.535 12.471 1.00 75.50 95 GLY A N 1
ATOM 723 C CA . GLY A 1 95 ? -7.568 11.727 13.649 1.00 75.50 95 GLY A CA 1
ATOM 724 C C . GLY A 1 95 ? -7.588 10.203 13.452 1.00 75.50 95 GLY A C 1
ATOM 725 O O . GLY A 1 95 ? -7.661 9.490 14.444 1.00 75.50 95 GLY A O 1
ATOM 726 N N . ILE A 1 96 ? -7.454 9.666 12.233 1.00 75.50 96 ILE A N 1
ATOM 727 C CA . ILE A 1 96 ? -7.487 8.210 11.992 1.00 75.50 96 ILE A CA 1
ATOM 728 C C . ILE A 1 96 ? -6.095 7.708 11.614 1.00 75.50 96 ILE A C 1
ATOM 730 O O . ILE A 1 96 ? -5.552 8.090 10.571 1.00 75.50 96 ILE A O 1
ATOM 734 N N . ARG A 1 97 ? -5.530 6.820 12.438 1.00 75.75 97 ARG A N 1
ATOM 735 C CA . ARG A 1 97 ? -4.211 6.218 12.218 1.00 75.75 97 ARG A CA 1
ATOM 736 C C . ARG A 1 97 ? -4.264 4.704 12.371 1.00 75.75 97 ARG A C 1
ATOM 738 O O . ARG A 1 97 ? -4.729 4.194 13.380 1.00 75.75 97 ARG A O 1
ATOM 745 N N . LEU A 1 98 ? -3.759 3.982 11.382 1.00 70.69 98 LEU A N 1
ATOM 746 C CA . LEU A 1 98 ? -3.550 2.541 11.448 1.00 70.69 98 LEU A CA 1
ATOM 747 C C . LEU A 1 98 ? -2.086 2.274 11.784 1.00 70.69 98 LEU A C 1
ATOM 749 O O . LEU A 1 98 ? -1.212 2.583 10.979 1.00 70.69 98 LEU A O 1
ATOM 753 N N . VAL A 1 99 ? -1.827 1.686 12.946 1.00 74.31 99 VAL A N 1
ATOM 754 C CA . VAL A 1 99 ? -0.500 1.217 13.337 1.00 74.31 99 VAL A CA 1
ATOM 755 C C . VAL A 1 99 ? -0.456 -0.291 13.167 1.00 74.31 99 VAL A C 1
ATOM 757 O O . VAL A 1 99 ? -1.233 -1.027 13.765 1.00 74.31 99 VAL A O 1
ATOM 760 N N . CYS A 1 100 ? 0.465 -0.769 12.347 1.00 68.62 100 CYS A N 1
ATOM 761 C CA . CYS A 1 100 ? 0.759 -2.179 12.234 1.00 68.62 100 CYS A CA 1
ATOM 762 C C . CYS A 1 100 ? 2.174 -2.443 12.720 1.00 68.62 100 CYS A C 1
ATOM 764 O O . CYS A 1 100 ? 3.138 -2.143 12.023 1.00 68.62 100 CYS A O 1
ATOM 766 N N . GLY A 1 101 ? 2.283 -3.013 13.908 1.00 66.88 101 GLY A N 1
ATOM 767 C CA . GLY A 1 101 ? 3.490 -3.621 14.430 1.00 66.88 101 GLY A CA 1
ATOM 768 C C . GLY A 1 101 ? 3.727 -5.016 13.857 1.00 66.88 101 GLY A C 1
ATOM 769 O O . GLY A 1 101 ? 2.820 -5.668 13.337 1.00 66.88 101 GLY A O 1
ATOM 770 N N . LYS A 1 102 ? 4.961 -5.493 14.002 1.00 67.69 102 LYS A N 1
ATOM 771 C CA . LYS A 1 102 ? 5.369 -6.872 13.711 1.00 67.69 102 LYS A CA 1
ATOM 772 C C . LYS A 1 102 ? 4.563 -7.903 14.510 1.00 67.69 102 LYS A C 1
ATOM 774 O O . LYS A 1 102 ? 4.363 -9.013 14.024 1.00 67.69 102 LYS A O 1
ATOM 779 N N . PHE A 1 103 ? 4.101 -7.524 15.701 1.00 65.56 103 PHE A N 1
ATOM 780 C CA . PHE A 1 103 ? 3.365 -8.398 16.617 1.00 65.56 103 PHE A CA 1
ATOM 781 C C . PHE A 1 103 ? 1.929 -7.939 16.885 1.00 65.56 103 PHE A C 1
ATOM 783 O O . PHE A 1 103 ? 1.069 -8.790 17.076 1.00 65.56 103 PHE A O 1
ATOM 790 N N . ASP A 1 104 ? 1.642 -6.637 16.776 1.00 66.81 104 ASP A N 1
ATOM 791 C CA . ASP A 1 104 ? 0.334 -6.078 17.129 1.00 66.81 104 ASP A CA 1
ATOM 792 C C . ASP A 1 104 ? -0.196 -5.160 16.028 1.00 66.81 104 ASP A C 1
ATOM 794 O O . ASP A 1 104 ? 0.520 -4.295 15.526 1.00 66.81 104 ASP A O 1
ATOM 798 N N . GLN A 1 105 ? -1.468 -5.310 15.658 1.00 67.44 105 GLN A N 1
ATOM 799 C CA . GLN A 1 105 ? -2.161 -4.356 14.790 1.00 67.44 105 GLN A CA 1
ATOM 800 C C . GLN A 1 105 ? -3.142 -3.535 15.627 1.00 67.44 105 GLN A C 1
ATOM 802 O O . GLN A 1 105 ? -3.984 -4.096 16.322 1.00 67.44 105 GLN A O 1
ATOM 807 N N . ALA A 1 106 ? -3.055 -2.210 15.538 1.00 69.50 106 ALA A N 1
ATOM 808 C CA . ALA A 1 106 ? -3.915 -1.282 16.258 1.00 69.50 106 ALA A CA 1
ATOM 809 C C . ALA A 1 106 ? -4.467 -0.206 15.314 1.00 69.50 106 ALA A C 1
ATOM 811 O O . ALA A 1 106 ? -3.729 0.443 14.572 1.00 69.50 106 ALA A O 1
ATOM 812 N N . LEU A 1 107 ? -5.782 0.010 15.355 1.00 70.06 107 LEU A N 1
ATOM 813 C CA . LEU A 1 107 ? -6.429 1.147 14.706 1.00 70.06 107 LEU A CA 1
ATOM 814 C C . LEU A 1 107 ? -6.732 2.203 15.767 1.00 70.06 107 LEU A C 1
ATOM 816 O O . LEU A 1 107 ? -7.561 1.985 16.648 1.00 70.06 107 LEU A O 1
ATOM 820 N N . TYR A 1 108 ? -6.079 3.352 15.656 1.00 74.19 108 TYR A N 1
ATOM 821 C CA . TYR A 1 108 ? -6.319 4.503 16.509 1.00 74.19 108 TYR A CA 1
ATOM 822 C C . TYR A 1 108 ? -7.275 5.470 15.819 1.00 74.19 108 TYR A C 1
ATOM 824 O O . TYR A 1 108 ? -7.020 5.952 14.712 1.00 74.19 108 TYR A O 1
ATOM 832 N N . VAL A 1 109 ? -8.371 5.776 16.505 1.00 71.38 109 VAL A N 1
ATOM 833 C CA . VAL A 1 109 ? -9.335 6.795 16.096 1.00 71.38 109 VAL A CA 1
ATOM 834 C C . VAL A 1 109 ? -9.379 7.842 17.200 1.00 71.38 109 VAL A C 1
ATOM 836 O O . VAL A 1 109 ? -9.972 7.636 18.255 1.00 71.38 109 VAL A O 1
ATOM 839 N N . TYR A 1 110 ? -8.699 8.959 16.965 1.00 71.38 110 TYR A N 1
ATOM 840 C CA . TYR A 1 110 ? -8.709 10.131 17.829 1.00 71.38 110 TYR A CA 1
ATOM 841 C C . TYR A 1 110 ? -9.871 11.036 17.413 1.00 71.38 110 TYR A C 1
ATOM 843 O O . TYR A 1 110 ? -10.045 11.344 16.234 1.00 71.38 110 TYR A O 1
ATOM 851 N N . GLY A 1 111 ? -10.702 11.426 18.377 1.00 62.50 111 GLY A N 1
ATOM 852 C CA . GLY A 1 111 ? -11.997 12.043 18.106 1.00 62.50 111 GLY A CA 1
ATOM 853 C C . GLY A 1 111 ? -11.941 13.376 17.348 1.00 62.50 111 GLY A C 1
ATOM 854 O O . GLY A 1 111 ? -11.454 14.376 17.867 1.00 62.50 111 GLY A O 1
ATOM 855 N N . LYS A 1 112 ? -12.585 13.400 16.177 1.00 58.03 112 LYS A N 1
ATOM 856 C CA . LYS A 1 112 ? -13.738 14.264 15.866 1.00 58.03 112 LYS A CA 1
ATOM 857 C C . LYS A 1 112 ? -14.671 13.487 14.927 1.00 58.03 112 LYS A C 1
ATOM 859 O O . LYS A 1 112 ? -14.203 12.752 14.062 1.00 58.03 112 LYS A O 1
ATOM 864 N N . SER A 1 113 ? -15.982 13.599 15.135 1.00 56.94 113 SER A N 1
ATOM 865 C CA . SER A 1 113 ? -17.008 12.888 14.365 1.00 56.94 113 SER A CA 1
ATOM 866 C C . SER A 1 113 ? -16.980 13.289 12.887 1.00 56.94 113 SER A C 1
ATOM 868 O O . SER A 1 113 ? -17.139 14.459 12.548 1.00 56.94 113 SER A O 1
ATOM 870 N N . VAL A 1 114 ? -16.817 12.311 11.994 1.00 53.38 114 VAL A N 1
ATOM 871 C CA . VAL A 1 114 ? -17.026 12.508 10.555 1.00 53.38 114 VAL A CA 1
ATOM 872 C C . VAL A 1 114 ? -18.489 12.177 10.273 1.00 53.38 114 VAL A C 1
ATOM 874 O O . VAL A 1 114 ? -18.871 11.009 10.245 1.00 53.38 114 VAL A O 1
ATOM 877 N N . LEU A 1 115 ? -19.327 13.208 10.143 1.00 50.7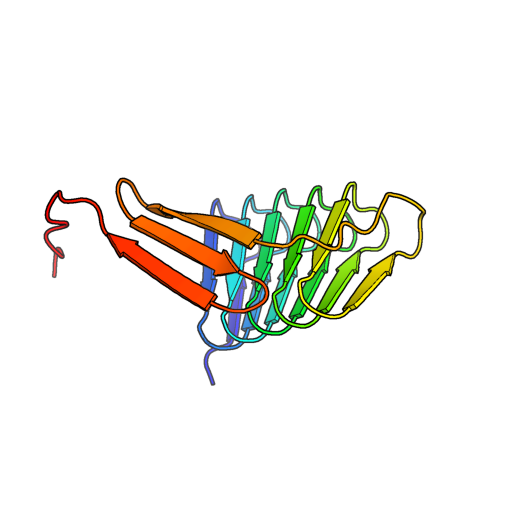8 115 LEU A N 1
ATOM 878 C CA . LEU A 1 115 ? -20.704 13.053 9.675 1.00 50.78 115 LEU A CA 1
ATOM 879 C C . LEU A 1 115 ? -20.659 12.526 8.236 1.00 50.78 115 LEU A C 1
ATOM 881 O O . LEU A 1 115 ? -20.109 13.182 7.353 1.00 50.78 115 LEU A O 1
ATOM 885 N N . GLY A 1 116 ? -21.209 11.335 8.004 1.00 42.66 116 GLY A N 1
ATOM 886 C CA . GLY A 1 116 ? -21.439 10.844 6.650 1.00 42.66 116 GLY A CA 1
ATOM 887 C C . GLY A 1 116 ? -22.532 11.685 5.998 1.00 42.66 116 GLY A C 1
ATOM 888 O O . GLY A 1 116 ? -23.658 11.701 6.489 1.00 42.66 116 GLY A O 1
ATOM 889 N N . SER A 1 117 ? -22.213 12.397 4.919 1.00 46.84 117 SER A N 1
ATOM 890 C CA . SER A 1 117 ? -23.244 12.892 4.009 1.00 46.84 117 SER A CA 1
ATOM 891 C C . SER A 1 117 ? -23.766 11.700 3.211 1.00 46.84 117 SER A C 1
ATOM 893 O O . SER A 1 117 ? -22.977 11.047 2.520 1.00 46.84 117 SER A O 1
ATOM 895 N N . ALA A 1 118 ? -25.056 11.406 3.373 1.00 46.00 118 ALA A N 1
ATOM 896 C CA . ALA A 1 118 ? -25.804 10.526 2.482 1.00 46.00 118 ALA A CA 1
ATOM 897 C C . ALA A 1 118 ? -25.826 11.088 1.053 1.00 46.00 118 ALA A C 1
ATOM 899 O O . ALA A 1 118 ? -25.795 12.335 0.917 1.00 46.00 118 ALA A O 1
#

pLDDT: mean 71.29, std 9.17, range [42.66, 86.0]